Protein AF-A0A413CQ91-F1 (afdb_monomer_lite)

Secondary structure (DSSP, 8-state):
---S-HHHHHHS-HHHHHHHHHHHHHHHHHHHHHTT---SS-TTT----S--EEEEE-TTS-EEEE--

Foldseek 3Di:
DQPDDPVVVVVDDPVVSVVVVVVVVVVVVCVVCVVVPPDCADPVPRHGDPDFDDFDQDPVRHTDTDDD

Radius of gyration: 16.83 Å; chains: 1; bounding box: 29×23×46 Å

pLDDT: mean 70.57, std 15.9, range [43.31, 93.44]

Organism: NCBI:txid1735

Structure (mmCIF, N/CA/C/O backbone):
data_AF-A0A413CQ91-F1
#
_entry.id   AF-A0A413CQ91-F1
#
loop_
_atom_site.group_PDB
_atom_site.id
_atom_site.type_symbol
_atom_site.label_atom_id
_atom_site.label_alt_id
_atom_site.label_comp_id
_atom_site.label_asym_id
_atom_site.label_entity_id
_atom_site.label_seq_id
_atom_site.pdbx_PDB_ins_code
_atom_site.Cartn_x
_atom_site.Cartn_y
_atom_site.Cartn_z
_atom_site.occupancy
_atom_site.B_iso_or_equiv
_atom_site.auth_seq_id
_atom_site.auth_comp_id
_atom_site.auth_asym_id
_atom_site.auth_atom_id
_atom_site.pdbx_PDB_model_num
ATOM 1 N N . MET A 1 1 ? 6.957 -2.713 13.753 1.00 54.25 1 MET A N 1
ATOM 2 C CA . MET A 1 1 ? 7.478 -1.441 14.302 1.00 54.25 1 MET A CA 1
ATOM 3 C C . MET A 1 1 ? 6.512 -0.390 13.811 1.00 54.25 1 MET A C 1
ATOM 5 O O . MET A 1 1 ? 6.563 -0.052 12.640 1.00 54.25 1 MET A O 1
ATOM 9 N N . THR A 1 2 ? 5.586 0.069 14.643 1.00 61.88 2 THR A N 1
ATOM 10 C CA . THR A 1 2 ? 4.581 1.026 14.183 1.00 61.88 2 THR A CA 1
ATOM 11 C C . THR A 1 2 ? 5.230 2.397 14.030 1.00 61.88 2 THR A C 1
ATOM 13 O O . THR A 1 2 ? 5.567 3.050 15.011 1.00 61.88 2 THR A O 1
ATOM 16 N N . HIS A 1 3 ? 5.383 2.853 12.788 1.00 70.56 3 HIS A N 1
ATOM 17 C CA . HIS A 1 3 ? 5.830 4.211 12.446 1.00 70.56 3 HIS A CA 1
ATOM 18 C C . HIS A 1 3 ? 4.765 5.291 12.751 1.00 70.56 3 HIS A C 1
ATOM 20 O O . HIS A 1 3 ? 4.846 6.413 12.258 1.00 70.56 3 HIS A O 1
ATOM 26 N N . LEU A 1 4 ? 3.745 4.948 13.542 1.00 81.25 4 LEU A N 1
ATOM 27 C CA . LEU A 1 4 ? 2.608 5.793 13.879 1.00 81.25 4 LEU A CA 1
ATOM 28 C C . LEU A 1 4 ? 2.820 6.423 15.254 1.00 81.25 4 LEU A C 1
ATOM 30 O O . LEU A 1 4 ? 3.255 5.758 16.192 1.00 81.25 4 LEU A O 1
ATOM 34 N N . ASN A 1 5 ? 2.483 7.705 15.380 1.00 87.06 5 ASN A N 1
ATOM 35 C CA . ASN A 1 5 ? 2.475 8.364 16.680 1.00 87.06 5 ASN A CA 1
ATOM 36 C C . ASN A 1 5 ? 1.323 7.835 17.559 1.00 87.06 5 ASN A C 1
ATOM 38 O O . ASN A 1 5 ? 0.345 7.262 17.069 1.00 87.06 5 ASN A O 1
ATOM 42 N N . GLN A 1 6 ? 1.447 8.045 18.869 1.00 84.75 6 GLN A N 1
ATOM 43 C CA . GLN A 1 6 ? 0.516 7.500 19.857 1.00 84.75 6 GLN A CA 1
ATOM 44 C C . GLN A 1 6 ? -0.922 8.011 19.667 1.00 84.75 6 GLN A C 1
ATOM 46 O O . GLN A 1 6 ? -1.869 7.243 19.836 1.00 84.75 6 GLN A O 1
ATOM 51 N N . ASP A 1 7 ? -1.087 9.268 19.251 1.00 88.38 7 ASP A N 1
ATOM 52 C CA . ASP A 1 7 ? -2.400 9.878 19.011 1.00 88.38 7 ASP A CA 1
ATOM 53 C C . ASP A 1 7 ? -3.113 9.238 17.810 1.00 88.38 7 ASP A C 1
ATOM 55 O O . ASP A 1 7 ? -4.319 9.001 17.836 1.00 88.38 7 ASP A O 1
ATOM 59 N N . THR A 1 8 ? -2.354 8.878 16.772 1.00 83.75 8 THR A N 1
ATOM 60 C CA . THR A 1 8 ? -2.871 8.189 15.582 1.00 83.75 8 THR A CA 1
ATOM 61 C C . THR A 1 8 ? -3.263 6.754 15.913 1.00 83.75 8 THR A C 1
ATOM 63 O O . THR A 1 8 ? -4.293 6.277 15.446 1.00 83.75 8 THR A O 1
ATOM 66 N N . ILE A 1 9 ? -2.491 6.071 16.764 1.00 86.75 9 ILE A N 1
ATOM 67 C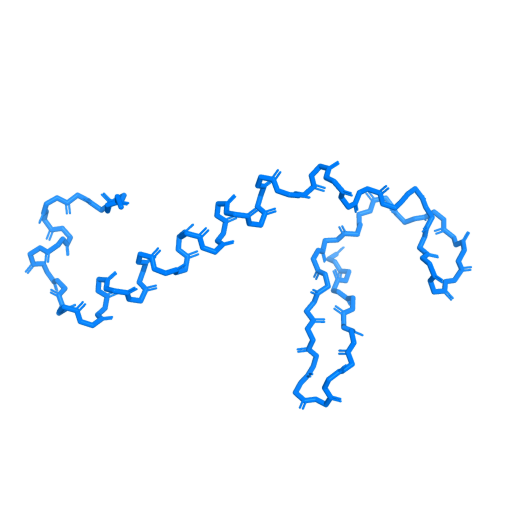 CA . ILE A 1 9 ? -2.833 4.727 17.252 1.00 86.75 9 ILE A CA 1
ATOM 68 C C . ILE A 1 9 ? -4.137 4.761 18.059 1.00 86.75 9 ILE A C 1
ATOM 70 O O . ILE A 1 9 ? -4.981 3.887 17.888 1.00 86.75 9 ILE A O 1
ATOM 74 N N . ALA A 1 10 ? -4.332 5.783 18.896 1.00 89.75 10 ALA A N 1
ATOM 75 C CA . ALA A 1 10 ? -5.553 5.944 19.684 1.00 89.75 10 ALA A CA 1
ATOM 76 C C . ALA A 1 10 ? -6.795 6.268 18.830 1.00 89.75 10 ALA A C 1
ATOM 78 O O . ALA A 1 10 ? -7.915 5.960 19.237 1.00 89.75 10 ALA A O 1
ATOM 79 N N . ALA A 1 11 ? -6.608 6.873 17.653 1.00 92.75 11 ALA A N 1
ATOM 80 C CA . ALA A 1 11 ? -7.688 7.251 16.742 1.00 92.75 11 ALA A CA 1
ATOM 81 C C . ALA A 1 11 ? -8.103 6.142 15.755 1.00 92.75 11 ALA A C 1
ATOM 83 O O . ALA A 1 11 ? -9.111 6.292 15.061 1.00 92.75 11 ALA A O 1
ATOM 84 N N . LEU A 1 12 ? -7.340 5.047 15.663 1.00 91.12 12 LEU A N 1
ATOM 85 C CA . LEU A 1 12 ? -7.542 3.990 14.672 1.00 91.12 12 LEU A CA 1
ATOM 86 C C . LEU A 1 12 ? -8.022 2.682 15.302 1.00 91.12 12 LEU A C 1
ATOM 88 O O . LEU A 1 12 ? -7.640 2.300 16.406 1.00 91.12 12 LEU A O 1
ATOM 92 N N . GLN A 1 13 ? -8.837 1.945 14.552 1.00 92.75 13 GLN A N 1
ATOM 93 C CA . GLN A 1 13 ? -9.219 0.580 14.899 1.00 92.75 13 GLN A CA 1
ATOM 94 C C . GLN A 1 13 ? -8.063 -0.384 14.607 1.00 92.75 13 GLN A C 1
ATOM 96 O O . GLN A 1 13 ? -7.275 -0.169 13.684 1.00 92.75 13 GLN A O 1
ATOM 101 N N . SER A 1 14 ? -7.990 -1.494 15.346 1.00 88.88 14 SER A N 1
ATOM 102 C CA . SER A 1 14 ? -6.883 -2.460 15.259 1.00 88.88 14 SER A CA 1
ATOM 103 C C . SER A 1 14 ? -6.601 -2.938 13.828 1.00 88.88 14 SER A C 1
ATOM 105 O O . SER A 1 14 ? -5.449 -2.947 13.408 1.00 88.88 14 SER A O 1
ATOM 107 N N . PHE A 1 15 ? -7.638 -3.220 13.029 1.00 93.44 15 PHE A N 1
ATOM 108 C CA . PHE A 1 15 ? -7.452 -3.654 11.636 1.00 93.44 15 PHE A CA 1
ATOM 109 C C . PHE A 1 15 ? -6.852 -2.563 10.731 1.00 93.44 15 PHE A C 1
ATOM 111 O O . PHE A 1 15 ? -6.183 -2.870 9.747 1.00 93.44 15 PHE A O 1
ATOM 118 N N . GLN A 1 16 ? -7.103 -1.283 11.030 1.00 90.69 16 GLN A N 1
ATOM 119 C CA . GLN A 1 16 ? -6.539 -0.165 10.269 1.00 90.69 16 GLN A CA 1
ATOM 120 C C . GLN A 1 16 ? -5.047 -0.036 10.569 1.00 90.69 16 GLN A C 1
ATOM 122 O O . GLN A 1 16 ? -4.254 0.161 9.653 1.00 90.69 16 GLN A O 1
ATOM 127 N N . ILE A 1 17 ? -4.669 -0.216 11.836 1.00 90.50 17 ILE A N 1
ATOM 128 C CA . ILE A 1 17 ? -3.271 -0.228 12.274 1.00 90.50 17 ILE A CA 1
ATOM 129 C C . ILE A 1 17 ? -2.521 -1.383 11.602 1.00 90.50 17 ILE A C 1
ATOM 131 O O . ILE A 1 17 ? -1.468 -1.160 11.013 1.00 90.50 17 ILE A O 1
ATOM 135 N N . GLU A 1 18 ? -3.088 -2.593 11.610 1.00 91.25 18 GLU A N 1
ATOM 136 C CA . GLU A 1 18 ? -2.502 -3.764 10.940 1.00 91.25 18 GLU A CA 1
ATOM 137 C C . GLU A 1 18 ? -2.330 -3.559 9.429 1.00 91.25 18 GLU A C 1
ATOM 139 O O . GLU A 1 18 ? -1.322 -3.973 8.851 1.00 91.25 18 GLU A O 1
ATOM 144 N N . LYS A 1 19 ? -3.300 -2.910 8.774 1.00 92.38 19 LYS A N 1
ATOM 145 C CA . LYS A 1 19 ? -3.209 -2.583 7.348 1.00 92.38 19 LYS A CA 1
ATOM 146 C C . LYS A 1 19 ? -2.057 -1.614 7.070 1.00 92.38 19 LYS A C 1
ATOM 148 O O . LYS A 1 19 ? -1.272 -1.863 6.160 1.00 92.38 19 LYS A O 1
ATOM 153 N N . ILE A 1 20 ? -1.940 -0.549 7.863 1.00 91.25 20 ILE A N 1
ATOM 154 C CA . ILE A 1 20 ? -0.871 0.447 7.709 1.00 91.25 20 ILE A CA 1
ATOM 155 C C . ILE A 1 20 ? 0.501 -0.178 7.977 1.00 91.25 20 ILE A C 1
ATOM 157 O O . ILE A 1 20 ? 1.443 0.081 7.229 1.00 91.25 20 ILE A O 1
ATOM 161 N N . ASP A 1 21 ? 0.625 -1.011 9.012 1.00 89.56 21 ASP A N 1
ATOM 162 C CA . ASP A 1 21 ? 1.888 -1.683 9.345 1.00 89.56 21 ASP A CA 1
A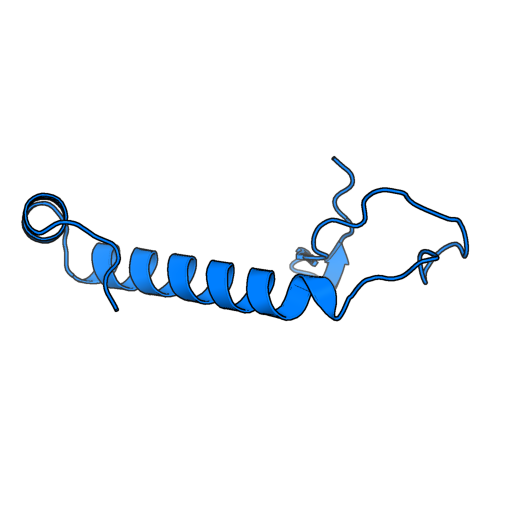TOM 163 C C . ASP A 1 21 ? 2.335 -2.610 8.203 1.00 89.56 21 ASP A C 1
ATOM 165 O O . ASP A 1 21 ? 3.504 -2.593 7.808 1.00 89.56 21 ASP A O 1
ATOM 169 N N . ARG A 1 22 ? 1.390 -3.336 7.588 1.00 89.19 22 ARG A N 1
ATOM 170 C CA . ARG A 1 22 ? 1.653 -4.164 6.403 1.00 89.19 22 ARG A CA 1
ATOM 171 C C . ARG A 1 22 ? 2.102 -3.336 5.205 1.00 89.19 22 ARG A C 1
ATOM 173 O O . ARG A 1 22 ? 3.146 -3.625 4.638 1.00 89.19 22 ARG A O 1
ATOM 180 N N . GLU A 1 23 ? 1.352 -2.297 4.845 1.00 89.94 23 GLU A N 1
ATOM 181 C CA . GLU A 1 23 ? 1.691 -1.440 3.701 1.00 89.94 23 GLU A CA 1
ATOM 182 C C . GLU A 1 23 ? 3.047 -0.748 3.895 1.00 89.94 23 GLU A C 1
ATOM 184 O O . GLU A 1 23 ? 3.845 -0.669 2.961 1.00 89.94 23 GLU A O 1
ATOM 189 N N . THR A 1 24 ? 3.346 -0.307 5.120 1.00 88.75 24 THR A N 1
ATOM 190 C CA . THR A 1 24 ? 4.636 0.311 5.454 1.00 88.75 24 THR A CA 1
ATOM 191 C C . THR A 1 24 ? 5.775 -0.699 5.344 1.00 88.75 24 THR A C 1
ATOM 193 O O . THR A 1 24 ? 6.817 -0.393 4.765 1.00 88.75 24 THR A O 1
ATOM 196 N N . THR A 1 25 ? 5.572 -1.918 5.848 1.00 89.12 25 THR A N 1
ATOM 197 C CA . THR A 1 25 ? 6.559 -3.002 5.754 1.00 89.12 25 THR A CA 1
ATOM 198 C C . THR A 1 25 ? 6.819 -3.388 4.301 1.00 89.12 25 THR A C 1
ATOM 200 O O . THR A 1 25 ? 7.975 -3.448 3.888 1.00 89.12 25 THR A O 1
ATOM 203 N N . ASP A 1 26 ? 5.767 -3.569 3.501 1.00 85.56 26 ASP A N 1
ATOM 204 C CA . ASP A 1 26 ? 5.874 -3.903 2.077 1.00 85.56 26 ASP A CA 1
ATOM 205 C C . ASP A 1 26 ? 6.594 -2.798 1.291 1.00 85.56 26 ASP A C 1
ATOM 207 O O . ASP A 1 26 ? 7.386 -3.075 0.382 1.00 85.56 26 ASP A O 1
ATOM 211 N N . PHE A 1 27 ? 6.339 -1.533 1.636 1.00 83.94 27 PHE A N 1
ATOM 212 C CA . PHE A 1 27 ? 7.013 -0.389 1.029 1.00 83.94 27 PHE A CA 1
ATOM 213 C C . PHE A 1 27 ? 8.508 -0.362 1.368 1.00 83.94 27 PHE A C 1
ATOM 215 O O . PHE A 1 27 ? 9.336 -0.223 0.467 1.00 83.94 27 PHE A O 1
ATOM 222 N N . LEU A 1 28 ? 8.867 -0.546 2.642 1.00 84.94 28 LEU A N 1
ATOM 223 C CA . LEU A 1 28 ? 10.265 -0.586 3.083 1.00 84.94 28 LEU A CA 1
ATOM 224 C C . LEU A 1 28 ? 11.018 -1.787 2.501 1.00 84.94 28 LEU A C 1
ATOM 226 O O . LEU A 1 28 ? 12.143 -1.627 2.030 1.00 84.94 28 LEU A O 1
ATOM 230 N N . ASP A 1 29 ? 10.394 -2.964 2.470 1.00 84.56 29 ASP A N 1
ATOM 231 C CA . ASP A 1 29 ? 10.966 -4.166 1.859 1.00 84.56 29 ASP A CA 1
ATOM 232 C C . ASP A 1 29 ? 11.203 -3.959 0.356 1.00 84.56 29 ASP A C 1
ATOM 234 O O . ASP A 1 29 ? 12.304 -4.218 -0.136 1.00 84.56 29 ASP A O 1
ATOM 238 N N . THR A 1 30 ? 10.224 -3.386 -0.357 1.00 78.44 30 THR A N 1
ATOM 239 C CA . THR A 1 30 ? 10.376 -3.021 -1.776 1.00 78.44 30 THR A CA 1
ATOM 240 C C . THR A 1 30 ? 11.539 -2.049 -1.969 1.00 78.44 30 THR A C 1
ATOM 242 O O . THR A 1 30 ? 12.382 -2.279 -2.834 1.00 78.44 30 THR A O 1
ATOM 245 N N . ASN A 1 31 ? 11.608 -0.980 -1.171 1.00 78.75 31 ASN A N 1
ATOM 246 C CA . ASN A 1 31 ? 12.669 0.020 -1.283 1.00 78.75 31 ASN A CA 1
ATOM 247 C C . ASN A 1 31 ? 14.045 -0.576 -0.990 1.00 78.75 31 ASN A C 1
ATOM 249 O O . ASN A 1 31 ? 14.994 -0.266 -1.696 1.00 78.75 31 ASN A O 1
ATOM 253 N N . SER A 1 32 ? 14.163 -1.476 -0.012 1.00 78.06 32 SER A N 1
ATOM 254 C CA . SER A 1 32 ? 15.437 -2.146 0.287 1.00 78.06 32 SE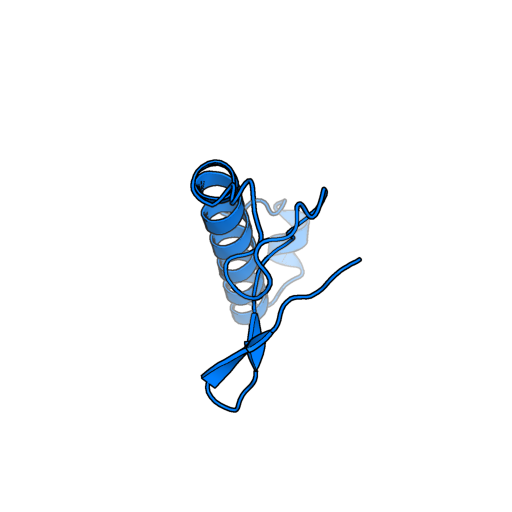R A CA 1
ATOM 255 C C . SER A 1 32 ? 15.943 -3.020 -0.868 1.00 78.06 32 SER A C 1
ATOM 257 O O . SER A 1 32 ? 17.143 -3.236 -1.013 1.00 78.06 32 SER A O 1
ATOM 259 N N . LYS A 1 33 ? 15.024 -3.506 -1.710 1.00 70.69 33 LYS A N 1
ATOM 260 C CA . LYS A 1 33 ? 15.310 -4.363 -2.864 1.00 70.69 33 LYS A CA 1
ATOM 261 C C . LYS A 1 33 ? 15.342 -3.589 -4.177 1.00 70.69 33 LYS A C 1
ATOM 263 O O . LYS A 1 33 ? 15.715 -4.175 -5.190 1.00 70.69 33 LYS A O 1
ATOM 268 N N . ILE A 1 34 ? 14.989 -2.303 -4.202 1.00 65.56 34 ILE A N 1
ATOM 269 C CA . ILE A 1 34 ? 14.933 -1.531 -5.451 1.00 65.56 34 ILE A CA 1
ATOM 270 C C . ILE A 1 34 ? 16.311 -1.448 -6.113 1.00 65.56 34 ILE A C 1
ATOM 272 O O . ILE A 1 34 ? 16.413 -1.598 -7.327 1.00 65.56 34 ILE A O 1
ATOM 276 N N . ASP A 1 35 ? 17.370 -1.382 -5.302 1.00 59.56 35 ASP A N 1
ATOM 277 C CA . ASP A 1 35 ? 18.748 -1.382 -5.790 1.00 59.56 35 ASP A CA 1
ATOM 278 C C . ASP A 1 35 ? 19.217 -2.725 -6.358 1.00 59.56 35 ASP A C 1
ATOM 280 O O . ASP A 1 35 ? 20.250 -2.800 -7.021 1.00 59.56 35 ASP A O 1
ATOM 284 N N . THR A 1 36 ? 18.444 -3.793 -6.149 1.00 58.09 36 THR A N 1
ATOM 285 C CA . THR A 1 36 ? 18.730 -5.123 -6.709 1.00 58.09 36 THR A CA 1
ATOM 286 C C . THR A 1 36 ? 18.044 -5.380 -8.053 1.00 58.09 36 THR A C 1
ATOM 288 O O . THR A 1 36 ? 18.389 -6.351 -8.723 1.00 58.09 36 THR A O 1
ATOM 291 N N . TYR A 1 37 ? 17.121 -4.510 -8.481 1.00 54.94 37 TYR A N 1
ATOM 292 C CA . TYR A 1 37 ? 16.362 -4.644 -9.735 1.00 54.94 37 TYR A CA 1
ATOM 293 C C . TYR A 1 37 ? 16.647 -3.502 -10.723 1.00 54.94 37 TYR A C 1
ATOM 295 O O . TYR A 1 37 ? 15.757 -3.045 -11.441 1.00 54.94 37 TYR A O 1
ATOM 303 N N . HIS A 1 38 ? 17.901 -3.050 -10.791 1.00 57.19 38 HIS A N 1
ATOM 304 C CA . HIS A 1 38 ? 18.351 -2.120 -11.826 1.00 57.19 38 HIS A CA 1
ATOM 305 C C . HIS A 1 38 ? 18.599 -2.878 -13.130 1.00 57.19 38 HIS A C 1
ATOM 307 O O . HIS A 1 38 ? 19.695 -3.369 -13.394 1.00 57.19 38 HIS A O 1
ATOM 313 N N 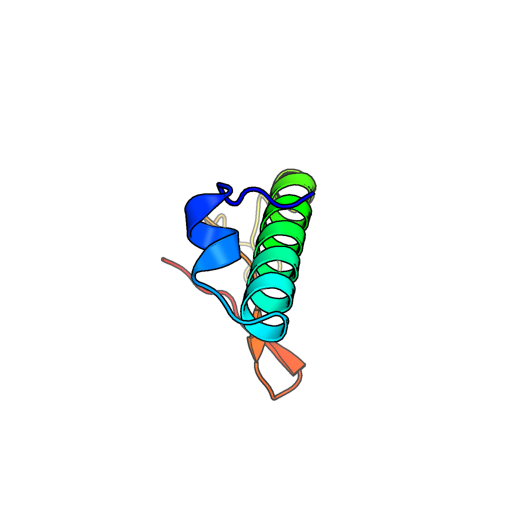. PHE A 1 39 ? 17.562 -3.000 -13.956 1.00 58.56 39 PHE A N 1
ATOM 314 C CA . PHE A 1 39 ? 17.741 -3.441 -15.334 1.00 58.56 39 PHE A CA 1
ATOM 315 C C . PHE A 1 39 ? 18.188 -2.242 -16.171 1.00 58.56 39 PHE A C 1
ATOM 317 O O . PHE A 1 39 ? 17.382 -1.375 -16.497 1.00 58.56 39 PHE A O 1
ATOM 324 N N . GLU A 1 40 ? 19.473 -2.204 -16.534 1.00 61.41 40 GLU A N 1
ATOM 325 C CA . GLU A 1 40 ? 20.031 -1.203 -17.459 1.00 61.41 40 GLU A CA 1
ATOM 326 C C . GLU A 1 40 ? 19.264 -1.184 -18.796 1.00 61.41 40 GLU A C 1
ATOM 328 O O . GLU A 1 40 ? 19.104 -0.145 -19.427 1.00 61.41 40 GLU A O 1
ATOM 333 N N . TYR A 1 41 ? 18.713 -2.333 -19.197 1.00 60.84 41 TYR A N 1
ATOM 334 C CA . TYR A 1 41 ? 17.898 -2.494 -20.394 1.00 60.84 41 TYR A CA 1
ATOM 335 C C . TYR A 1 41 ? 16.614 -3.235 -20.048 1.00 60.84 41 TYR A C 1
ATOM 337 O O . TYR A 1 41 ? 16.644 -4.254 -19.357 1.00 60.84 41 TYR A O 1
ATOM 345 N N . CYS A 1 42 ? 15.477 -2.755 -20.552 1.00 64.31 42 CYS A N 1
ATOM 346 C CA . CYS A 1 42 ? 14.202 -3.418 -20.316 1.00 64.31 42 CYS A CA 1
ATOM 347 C C . CYS A 1 42 ? 14.233 -4.840 -20.906 1.00 64.31 42 CYS A C 1
ATOM 349 O O . CYS A 1 42 ? 14.441 -4.992 -22.113 1.00 64.31 42 CYS A O 1
ATOM 351 N N . PRO A 1 43 ? 13.968 -5.891 -20.110 1.00 63.28 43 PRO A N 1
ATOM 352 C CA . PRO A 1 43 ? 14.045 -7.280 -20.569 1.00 63.28 43 PRO A CA 1
ATOM 353 C C . PRO A 1 43 ? 12.994 -7.633 -21.636 1.00 63.28 43 PRO A C 1
ATOM 355 O O . PRO A 1 43 ? 13.081 -8.682 -22.268 1.00 63.28 43 PRO A O 1
ATOM 358 N N . LYS A 1 44 ? 11.997 -6.765 -21.854 1.00 65.12 44 LYS A N 1
ATOM 359 C CA . LYS A 1 44 ? 10.926 -6.958 -22.838 1.00 65.12 44 LYS A CA 1
ATOM 360 C C . LYS A 1 44 ? 11.268 -6.422 -24.229 1.00 65.12 44 LYS A C 1
ATOM 362 O O . LYS A 1 44 ? 10.852 -7.017 -25.218 1.00 65.12 44 LYS A O 1
ATOM 367 N N . CYS A 1 45 ? 11.970 -5.294 -24.317 1.00 74.56 45 CYS A N 1
ATOM 368 C CA . CYS A 1 45 ? 12.257 -4.624 -25.593 1.00 74.56 45 CYS A CA 1
ATOM 369 C C . CYS A 1 45 ? 13.753 -4.434 -25.874 1.00 74.56 45 CYS A C 1
ATOM 371 O O . CYS A 1 45 ? 14.110 -4.092 -26.997 1.00 74.56 45 CYS A O 1
ATOM 373 N N . GLY A 1 46 ? 14.627 -4.642 -24.886 1.00 67.25 46 GLY A N 1
ATOM 374 C CA . GLY A 1 46 ? 16.071 -4.436 -25.010 1.00 67.25 46 GLY A CA 1
ATOM 375 C C . GLY A 1 46 ? 16.502 -2.967 -25.078 1.00 67.25 46 GLY A C 1
ATOM 376 O O . GLY A 1 46 ? 17.682 -2.695 -25.275 1.00 67.25 46 GLY A O 1
ATOM 377 N N . CYS A 1 47 ? 15.581 -2.011 -24.925 1.00 72.25 47 CYS A N 1
ATOM 378 C CA . CYS A 1 47 ? 15.891 -0.582 -24.920 1.00 72.25 47 CYS A CA 1
ATOM 379 C C . CYS A 1 47 ? 16.242 -0.087 -23.509 1.00 72.25 47 CYS A C 1
ATOM 381 O O . CYS A 1 47 ? 15.748 -0.614 -22.510 1.00 72.25 47 CYS A O 1
ATOM 383 N N . TYR A 1 48 ? 17.072 0.957 -23.434 1.00 67.56 48 TYR A N 1
ATOM 384 C CA . TYR A 1 48 ? 17.347 1.680 -22.192 1.00 67.56 48 TYR A CA 1
ATOM 385 C C . TYR A 1 48 ? 16.115 2.506 -21.797 1.00 67.56 48 TYR A C 1
ATOM 387 O O . TYR A 1 48 ? 15.669 3.358 -22.570 1.00 67.56 48 TYR A O 1
ATOM 395 N N . HIS A 1 49 ? 15.569 2.264 -20.603 1.00 61.88 49 HIS A N 1
ATOM 396 C CA . HIS A 1 49 ? 14.491 3.070 -20.027 1.00 61.88 49 HIS A CA 1
ATOM 397 C C . HIS A 1 49 ? 15.006 3.726 -18.739 1.00 61.88 49 HIS A C 1
ATOM 399 O O . HIS A 1 49 ? 15.294 3.006 -17.787 1.00 61.88 49 HIS A O 1
ATOM 405 N N . PRO A 1 50 ? 15.108 5.067 -18.670 1.00 56.72 50 PRO A N 1
ATOM 406 C CA . PRO A 1 50 ? 15.733 5.757 -17.537 1.00 56.72 50 PRO A CA 1
ATOM 407 C C . PRO A 1 50 ? 14.991 5.584 -16.200 1.00 56.72 50 PRO A C 1
ATOM 409 O O . PRO A 1 50 ? 15.568 5.851 -15.151 1.00 56.72 50 PRO A O 1
ATOM 412 N N . HIS A 1 51 ? 13.739 5.112 -16.212 1.00 53.56 51 HIS A N 1
ATOM 413 C CA . HIS A 1 51 ? 12.944 4.873 -15.008 1.00 53.56 51 HIS A CA 1
ATOM 414 C C . HIS A 1 51 ? 12.053 3.632 -15.173 1.00 53.56 51 HIS A C 1
ATOM 416 O O . HIS A 1 51 ? 10.923 3.723 -15.649 1.00 53.56 51 HIS A O 1
ATOM 422 N N . LEU A 1 52 ? 12.544 2.458 -14.772 1.00 55.94 52 LEU A N 1
ATOM 423 C CA . LEU A 1 52 ? 11.681 1.305 -14.502 1.00 55.94 52 LEU A CA 1
ATOM 424 C C . LEU A 1 52 ? 11.224 1.400 -13.044 1.00 55.94 52 LEU A C 1
ATOM 426 O O . LEU A 1 52 ? 11.977 1.054 -12.138 1.00 55.94 52 LEU A O 1
ATOM 430 N N . ILE A 1 53 ? 10.007 1.892 -12.795 1.00 53.22 53 ILE A N 1
ATOM 431 C CA . ILE A 1 53 ? 9.431 1.892 -11.444 1.00 53.22 53 ILE A CA 1
ATOM 432 C C . ILE A 1 53 ? 8.420 0.753 -11.341 1.00 53.22 53 ILE A C 1
ATOM 434 O O . ILE A 1 53 ? 7.447 0.701 -12.083 1.00 53.22 53 ILE A O 1
ATOM 438 N N . LYS A 1 54 ? 8.722 -0.166 -10.416 1.00 52.38 54 LYS A N 1
ATOM 439 C CA . LYS A 1 54 ? 7.933 -1.297 -9.902 1.00 52.38 54 LYS A CA 1
ATOM 440 C C . LYS A 1 54 ? 6.937 -1.925 -10.884 1.00 52.38 54 LYS A C 1
ATOM 442 O O . LYS A 1 54 ? 5.825 -1.446 -11.088 1.00 52.38 54 LYS A O 1
ATOM 447 N N . SER A 1 55 ? 7.282 -3.121 -11.345 1.00 51.94 55 SER A N 1
ATOM 448 C CA . SER A 1 55 ? 6.323 -3.996 -11.997 1.00 51.94 55 SER A CA 1
ATOM 449 C C . SER A 1 55 ? 5.268 -4.493 -11.002 1.00 51.94 55 SER A C 1
ATOM 451 O O . SER A 1 55 ? 5.601 -5.188 -10.037 1.00 51.94 55 SER A O 1
ATOM 453 N N . GLY A 1 56 ? 3.999 -4.169 -11.229 1.00 54.53 56 GLY A N 1
ATOM 454 C CA . GLY A 1 56 ? 2.888 -4.883 -10.598 1.00 54.53 56 GLY A CA 1
ATOM 455 C C . GLY A 1 56 ? 2.595 -6.181 -11.354 1.00 54.53 56 GLY A C 1
ATOM 456 O O . GLY A 1 56 ? 3.077 -6.379 -12.467 1.00 54.53 56 GLY A O 1
ATOM 457 N N . PHE A 1 57 ? 1.761 -7.057 -10.800 1.00 53.34 57 PHE A N 1
ATOM 458 C CA . PHE A 1 57 ? 1.091 -8.089 -11.591 1.00 53.34 57 PHE A CA 1
ATOM 459 C C . PHE A 1 57 ? -0.366 -7.675 -11.771 1.00 53.34 57 PHE A C 1
ATOM 461 O O . PHE A 1 57 ? -1.051 -7.352 -10.804 1.00 53.34 57 PHE A O 1
ATOM 468 N N . ALA A 1 58 ? -0.851 -7.675 -13.009 1.00 50.34 58 ALA A N 1
ATOM 469 C CA . ALA A 1 58 ? -2.274 -7.585 -13.280 1.00 50.34 58 ALA A CA 1
ATOM 470 C C . ALA A 1 58 ? -2.963 -8.813 -12.668 1.00 50.34 58 ALA A C 1
ATOM 472 O O . ALA A 1 58 ? -2.360 -9.884 -12.597 1.00 50.34 58 ALA A O 1
ATOM 473 N N . ASN A 1 59 ? -4.250 -8.708 -12.326 1.00 48.44 59 ASN A N 1
ATOM 474 C CA . ASN A 1 59 ? -5.062 -9.827 -11.813 1.00 48.44 59 ASN A CA 1
ATOM 475 C C . ASN A 1 59 ? -5.102 -11.059 -12.748 1.00 48.44 59 ASN A C 1
ATOM 477 O O . ASN A 1 59 ? -5.595 -12.114 -12.370 1.00 48.44 59 ASN A O 1
ATOM 481 N N . SER A 1 60 ? -4.568 -10.937 -13.966 1.00 58.50 60 SER A N 1
ATOM 482 C CA . SER A 1 60 ? -4.314 -12.028 -14.907 1.00 58.50 60 SER A CA 1
ATOM 483 C C . SER A 1 60 ? -2.955 -12.730 -14.721 1.00 58.50 60 SER A C 1
ATOM 485 O O . SER A 1 60 ? -2.550 -13.482 -15.604 1.00 58.50 60 SER A O 1
ATOM 487 N N . GLY A 1 61 ? -2.190 -12.416 -13.669 1.00 54.12 61 GLY A N 1
ATOM 488 C CA . GLY A 1 61 ? -0.831 -12.924 -13.434 1.00 54.12 61 GLY A CA 1
ATOM 489 C C . GLY A 1 61 ? 0.239 -12.368 -14.383 1.00 54.12 61 GLY A C 1
ATOM 490 O O . GLY A 1 61 ? 1.340 -12.904 -14.449 1.00 54.12 61 GLY A O 1
ATOM 491 N N . LYS A 1 62 ? -0.066 -11.309 -15.146 1.00 52.25 62 LYS A N 1
ATOM 492 C CA . LYS A 1 62 ? 0.866 -10.715 -16.119 1.00 52.25 62 LYS A CA 1
ATOM 493 C C . LYS A 1 62 ? 1.564 -9.508 -15.514 1.00 52.25 62 LYS A C 1
ATOM 495 O O . LYS A 1 62 ? 0.899 -8.664 -14.926 1.00 52.25 62 LYS A O 1
ATOM 500 N N . GLN A 1 63 ? 2.876 -9.419 -15.695 1.00 54.50 63 GLN A N 1
ATOM 501 C CA . GLN A 1 63 ? 3.667 -8.277 -15.252 1.00 54.50 63 GLN A CA 1
ATOM 502 C C . GLN A 1 63 ? 3.200 -7.002 -15.979 1.00 54.50 63 GLN A C 1
ATOM 504 O O . GLN A 1 63 ? 3.102 -6.982 -17.209 1.00 54.50 63 GLN A O 1
ATOM 509 N N . ILE A 1 64 ? 2.846 -5.973 -15.214 1.00 53.81 64 ILE A N 1
ATOM 510 C CA . ILE A 1 64 ? 2.480 -4.637 -15.690 1.00 53.81 64 ILE A CA 1
ATOM 511 C C . ILE A 1 64 ? 3.612 -3.690 -15.331 1.00 53.81 64 ILE A C 1
ATOM 513 O O . ILE A 1 64 ? 3.890 -3.467 -14.155 1.00 53.81 64 ILE A O 1
ATOM 517 N N . ASP A 1 65 ? 4.233 -3.134 -16.363 1.00 53.25 65 ASP A N 1
ATOM 518 C CA . ASP A 1 65 ? 5.173 -2.030 -16.237 1.00 53.25 65 ASP A CA 1
ATOM 519 C C . ASP A 1 65 ? 4.368 -0.733 -16.168 1.00 53.25 65 ASP A C 1
ATOM 521 O O . ASP A 1 65 ? 3.594 -0.429 -17.081 1.00 53.25 65 ASP A O 1
ATOM 525 N N . VAL A 1 66 ? 4.521 0.020 -15.079 1.00 43.31 66 VAL A N 1
ATOM 526 C CA . VAL A 1 66 ? 3.970 1.372 -14.973 1.00 43.31 66 VAL A CA 1
ATOM 527 C C . VAL A 1 66 ? 5.100 2.348 -15.270 1.00 43.31 66 VAL A C 1
ATOM 529 O O . VAL A 1 66 ? 5.981 2.571 -14.445 1.00 43.31 66 VAL A O 1
ATOM 532 N N . SER A 1 67 ? 5.090 2.914 -16.475 1.00 45.31 67 SER A N 1
ATO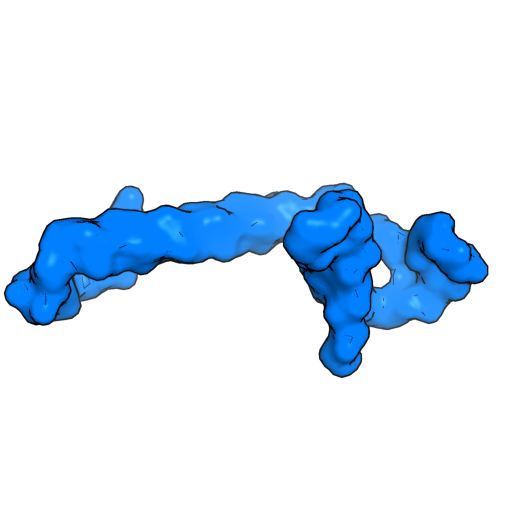M 533 C CA . SER A 1 67 ? 5.902 4.089 -16.793 1.00 45.31 67 SER A CA 1
ATOM 534 C C 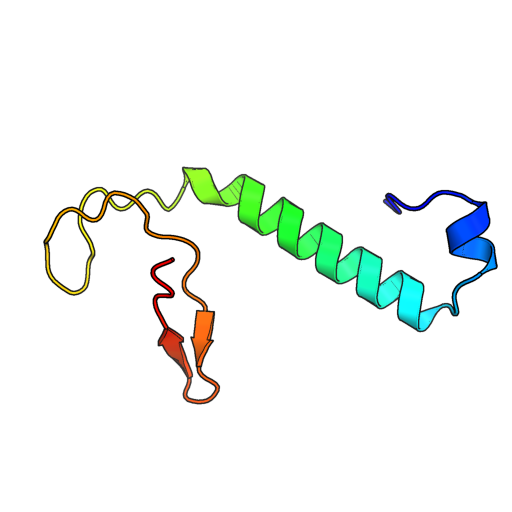. SER A 1 67 ? 5.171 5.325 -16.275 1.00 45.31 67 SER A C 1
ATOM 536 O O . SER A 1 67 ? 4.028 5.558 -16.671 1.00 45.31 67 SER A O 1
ATOM 538 N N . ILE A 1 68 ? 5.808 6.067 -15.367 1.00 45.75 68 ILE A N 1
ATOM 539 C CA . ILE A 1 68 ? 5.388 7.427 -14.996 1.00 45.75 68 ILE A CA 1
ATOM 540 C C . ILE A 1 68 ? 5.970 8.404 -16.014 1.00 45.75 68 ILE A C 1
ATOM 542 O O . ILE A 1 68 ? 7.155 8.209 -16.372 1.00 45.75 68 ILE A O 1
#

Sequence (68 aa):
MTHLNQDTIAALQSFQIEKIDRETTDFLDTNSKIDTYHFEYCPKCGCYHPHLIKSGFANSGKQIDVSI